Protein AF-A0A1J3FXW3-F1 (afdb_monomer_lite)

Secondary structure (DSSP, 8-state):
---S---HHHHH--HHHHHHHHHHHHHHHHHHHTS---------S-SB----GGGTTSS---SEEEETTTTTEEEE-HHHHHHHHHHTS----HHHHHHHHTS-S-HHHHHHHHHHHHHHHHHGGG---S--SS--------TTGGGGGG---------

pLDDT: mean 74.75, std 23.38, range [31.41, 98.19]

Radius of gyration: 23.12 Å; chains: 1; bounding box: 82×32×46 Å

Structure (mmCIF, N/CA/C/O backbone):
data_AF-A0A1J3FXW3-F1
#
_entry.id   AF-A0A1J3FXW3-F1
#
loop_
_atom_site.group_PDB
_atom_site.i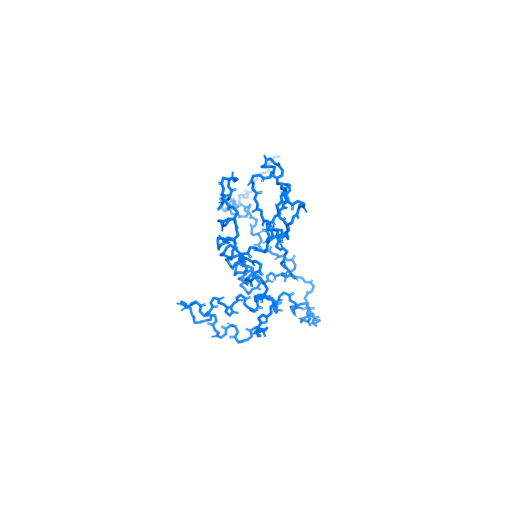d
_atom_site.type_symbol
_atom_site.label_atom_id
_atom_site.label_alt_id
_atom_site.label_comp_id
_atom_site.label_asym_id
_atom_site.label_entity_id
_atom_site.label_seq_id
_atom_site.pdbx_PDB_ins_code
_atom_site.Cartn_x
_atom_site.Cartn_y
_atom_site.Cartn_z
_atom_site.occupancy
_atom_site.B_iso_or_equiv
_atom_site.auth_seq_id
_atom_site.auth_comp_id
_atom_site.auth_asym_id
_atom_site.auth_atom_id
_atom_site.pdbx_PDB_model_num
ATOM 1 N N . TYR A 1 1 ? 0.120 8.790 -7.862 1.00 67.50 1 TYR A N 1
ATOM 2 C CA . TYR A 1 1 ? -0.279 8.075 -9.091 1.00 67.50 1 TYR A CA 1
ATOM 3 C C . TYR A 1 1 ? 0.954 7.724 -9.931 1.00 67.50 1 TYR A C 1
ATOM 5 O O . TYR A 1 1 ? 1.924 8.482 -9.878 1.00 67.50 1 TYR A O 1
ATOM 13 N N . ASP A 1 2 ? 0.969 6.569 -10.607 1.00 79.50 2 ASP A N 1
ATOM 14 C CA . ASP A 1 2 ? 2.043 6.099 -11.508 1.00 79.50 2 ASP A CA 1
ATOM 15 C C . ASP A 1 2 ? 1.453 5.846 -12.902 1.00 79.50 2 ASP A C 1
ATOM 17 O O . ASP A 1 2 ? 0.549 5.027 -13.051 1.00 79.50 2 ASP A O 1
ATOM 21 N N . ASP A 1 3 ? 1.949 6.585 -13.889 1.00 81.25 3 ASP A N 1
ATOM 22 C CA . ASP A 1 3 ? 1.502 6.580 -15.285 1.00 81.25 3 ASP A CA 1
ATOM 23 C C . ASP A 1 3 ? 2.437 5.774 -16.205 1.00 81.25 3 ASP A C 1
ATOM 25 O O . ASP A 1 3 ? 2.285 5.788 -17.425 1.00 81.25 3 ASP A O 1
ATOM 29 N N . GLY A 1 4 ? 3.421 5.073 -15.633 1.00 82.94 4 GLY A N 1
ATOM 30 C CA . GLY A 1 4 ? 4.380 4.267 -16.381 1.00 82.94 4 GLY A CA 1
ATOM 31 C C . GLY A 1 4 ? 5.659 4.998 -16.780 1.00 82.94 4 GLY A C 1
ATOM 32 O O . GLY A 1 4 ? 6.574 4.341 -17.270 1.00 82.94 4 GLY A O 1
ATOM 33 N N . THR A 1 5 ? 5.775 6.305 -16.529 1.00 88.38 5 THR A N 1
ATOM 34 C CA . THR A 1 5 ? 6.941 7.111 -16.947 1.00 88.38 5 THR A CA 1
ATOM 35 C C . THR A 1 5 ? 8.071 7.166 -15.913 1.00 88.38 5 THR A C 1
ATOM 37 O O . THR A 1 5 ? 9.172 7.640 -16.199 1.00 88.38 5 THR A O 1
ATOM 40 N N . LYS A 1 6 ? 7.821 6.683 -14.692 1.00 91.12 6 LYS A N 1
ATOM 41 C CA . LYS A 1 6 ? 8.761 6.796 -13.571 1.00 91.12 6 LYS A CA 1
ATOM 42 C C . LYS A 1 6 ? 9.955 5.856 -13.708 1.00 91.12 6 LYS A C 1
ATOM 44 O O . LYS A 1 6 ? 9.821 4.689 -14.067 1.00 91.12 6 LYS A O 1
ATOM 49 N N . SER A 1 7 ? 11.129 6.340 -13.304 1.00 94.00 7 SER A N 1
ATOM 50 C CA . SER A 1 7 ? 12.311 5.485 -13.144 1.00 94.00 7 SER A CA 1
ATOM 51 C C . SER A 1 7 ? 12.134 4.496 -11.985 1.00 94.00 7 SER A C 1
ATOM 53 O O . SER A 1 7 ? 11.422 4.776 -11.018 1.00 94.00 7 SER A O 1
ATOM 55 N N . ARG A 1 8 ? 12.860 3.367 -12.009 1.00 92.56 8 ARG A N 1
ATOM 56 C CA . ARG A 1 8 ? 12.847 2.375 -10.913 1.00 92.56 8 ARG A CA 1
ATOM 57 C C . ARG A 1 8 ? 13.108 3.015 -9.547 1.00 92.56 8 ARG A C 1
ATOM 59 O O . ARG A 1 8 ? 12.394 2.727 -8.598 1.00 92.56 8 ARG A O 1
ATOM 66 N N . GLY A 1 9 ? 14.081 3.924 -9.448 1.00 95.31 9 GLY A N 1
ATOM 67 C CA . GLY A 1 9 ? 14.391 4.614 -8.190 1.00 95.31 9 GLY A CA 1
ATOM 68 C C . GLY A 1 9 ? 13.229 5.451 -7.643 1.00 95.31 9 GLY A C 1
ATOM 69 O O . GLY A 1 9 ? 13.058 5.530 -6.432 1.00 95.31 9 GLY A O 1
ATOM 70 N N . GLN A 1 10 ? 12.408 6.037 -8.519 1.00 95.12 10 GLN A N 1
ATOM 71 C CA . GLN A 1 10 ? 11.195 6.761 -8.125 1.00 95.12 10 GLN A CA 1
ATOM 72 C C . GLN A 1 10 ? 10.036 5.812 -7.802 1.00 95.12 10 GLN A C 1
ATOM 74 O O . GLN A 1 10 ? 9.264 6.097 -6.896 1.00 95.12 10 GLN A O 1
ATOM 79 N N . ILE A 1 11 ? 9.916 4.688 -8.516 1.00 95.12 11 ILE A N 1
ATOM 80 C CA . ILE A 1 11 ? 8.882 3.671 -8.263 1.00 95.12 11 ILE A CA 1
ATOM 81 C C . ILE A 1 11 ? 9.056 3.038 -6.879 1.00 95.12 11 ILE A C 1
ATOM 83 O O . ILE A 1 11 ? 8.065 2.788 -6.198 1.00 95.12 11 ILE A O 1
ATOM 87 N N . LEU A 1 12 ? 10.303 2.789 -6.462 1.00 96.81 12 LEU A N 1
ATOM 88 C CA . LEU A 1 12 ? 10.601 2.227 -5.142 1.00 96.81 12 LEU A CA 1
ATOM 89 C C . LEU A 1 12 ? 10.255 3.188 -3.994 1.00 96.81 12 LEU A C 1
ATOM 91 O O . LEU A 1 12 ? 9.961 2.721 -2.901 1.00 96.81 12 LEU A O 1
ATOM 95 N N . LYS A 1 13 ? 10.241 4.502 -4.253 1.00 96.69 13 LYS A N 1
ATOM 96 C CA . LYS A 1 13 ? 9.897 5.546 -3.279 1.00 96.69 13 LYS A CA 1
ATOM 97 C C . LYS A 1 13 ? 8.419 5.911 -3.352 1.00 96.69 13 LYS A C 1
ATOM 99 O O . LYS A 1 13 ? 8.034 6.966 -3.860 1.00 96.69 13 LYS A O 1
ATOM 104 N N . ASP A 1 14 ? 7.570 5.017 -2.870 1.00 95.75 14 ASP A N 1
ATOM 105 C CA . ASP A 1 14 ? 6.118 5.085 -3.003 1.00 95.75 14 ASP A CA 1
ATOM 106 C C . ASP A 1 14 ? 5.403 5.602 -1.746 1.00 95.75 14 ASP A C 1
ATOM 108 O O . ASP A 1 14 ? 4.377 5.066 -1.334 1.00 95.75 14 ASP A O 1
ATOM 112 N N . THR A 1 15 ? 5.888 6.697 -1.162 1.00 95.25 15 THR A N 1
ATOM 113 C CA . THR A 1 15 ? 5.307 7.300 0.056 1.00 95.25 15 THR A CA 1
ATOM 114 C C . THR A 1 15 ? 3.813 7.614 -0.058 1.00 95.25 15 THR A C 1
ATOM 116 O O . THR A 1 15 ? 3.078 7.498 0.918 1.00 95.25 15 THR A O 1
ATOM 119 N N . PHE A 1 16 ? 3.325 7.927 -1.261 1.00 94.44 16 PHE A N 1
ATOM 120 C CA . PHE A 1 16 ? 1.893 8.121 -1.508 1.00 94.44 16 PHE A CA 1
ATOM 121 C C . PHE A 1 16 ? 1.054 6.874 -1.174 1.00 94.44 16 PHE A C 1
ATOM 123 O O . PHE A 1 16 ? -0.088 7.006 -0.746 1.00 94.44 16 PHE A O 1
ATOM 130 N N . ARG A 1 17 ? 1.607 5.669 -1.368 1.00 95.62 17 ARG A N 1
ATOM 131 C CA . ARG A 1 17 ? 0.943 4.400 -1.051 1.00 95.62 17 ARG A CA 1
ATOM 132 C C . ARG A 1 17 ? 0.876 4.191 0.457 1.00 95.62 17 ARG A C 1
ATOM 134 O O . ARG A 1 17 ? -0.159 3.772 0.955 1.00 95.62 17 ARG A O 1
ATOM 141 N N . ILE A 1 18 ? 1.946 4.536 1.176 1.00 95.56 18 ILE A N 1
ATOM 142 C CA . ILE A 1 18 ? 1.960 4.521 2.647 1.00 95.56 18 ILE A CA 1
ATOM 143 C C . ILE A 1 18 ? 0.837 5.411 3.183 1.00 95.56 18 ILE A C 1
ATOM 145 O O . ILE A 1 18 ? 0.019 4.945 3.969 1.00 95.56 18 ILE A O 1
ATOM 149 N N . ASN A 1 19 ? 0.754 6.654 2.701 1.00 94.50 19 ASN A N 1
ATOM 150 C CA . ASN A 1 19 ? -0.279 7.595 3.134 1.00 94.50 19 ASN A CA 1
ATOM 151 C C . ASN A 1 19 ? -1.687 7.079 2.817 1.00 94.50 19 ASN A C 1
ATOM 153 O O . ASN A 1 19 ? -2.544 7.090 3.687 1.00 94.50 19 ASN A O 1
ATOM 157 N N . TYR A 1 20 ? -1.903 6.523 1.621 1.00 94.88 20 TYR A N 1
ATOM 158 C CA . TYR A 1 20 ? -3.188 5.919 1.266 1.00 94.88 20 TYR A CA 1
ATOM 159 C C . TYR A 1 20 ? -3.618 4.814 2.244 1.00 94.88 20 TYR A C 1
ATOM 161 O O . TYR A 1 20 ? -4.767 4.788 2.677 1.00 94.88 20 TYR A O 1
ATOM 169 N N . HIS A 1 21 ? -2.715 3.896 2.605 1.00 94.81 21 HIS A N 1
ATOM 170 C CA . HIS A 1 21 ? -3.051 2.816 3.537 1.00 94.81 21 HIS A CA 1
ATOM 171 C C . HIS A 1 21 ? -3.277 3.320 4.954 1.00 94.81 21 HIS A C 1
ATOM 173 O O . HIS A 1 21 ? -4.200 2.851 5.612 1.00 94.81 21 HIS A O 1
ATOM 179 N N . LYS A 1 22 ? -2.475 4.287 5.396 1.00 92.88 22 LYS A N 1
ATOM 180 C CA . LYS A 1 22 ? -2.673 4.981 6.664 1.00 92.88 22 LYS A CA 1
ATOM 181 C C . LYS A 1 22 ? -4.073 5.598 6.735 1.00 92.88 22 LYS A C 1
ATOM 183 O O . LYS A 1 22 ? -4.848 5.216 7.606 1.00 92.88 22 LYS A O 1
ATOM 188 N N . ASP A 1 23 ? -4.431 6.438 5.767 1.00 92.31 23 ASP A N 1
ATOM 189 C CA . ASP A 1 23 ? -5.741 7.095 5.707 1.00 92.31 23 ASP A CA 1
ATOM 190 C C . ASP A 1 23 ? -6.884 6.068 5.650 1.00 92.31 23 ASP A C 1
ATOM 192 O O . ASP A 1 23 ? -7.894 6.199 6.339 1.00 92.31 23 ASP A O 1
ATOM 196 N N . HIS A 1 24 ? -6.727 5.000 4.863 1.00 95.00 24 HIS A N 1
ATOM 197 C CA . HIS A 1 24 ? -7.755 3.969 4.734 1.00 95.00 24 HIS A CA 1
ATOM 198 C C . HIS A 1 24 ? -7.960 3.170 6.027 1.00 95.00 24 HIS A C 1
ATOM 200 O O . HIS A 1 24 ? -9.099 2.914 6.417 1.00 95.00 24 HIS A O 1
ATOM 206 N N . LEU A 1 25 ? -6.878 2.797 6.717 1.00 93.38 25 LEU A N 1
ATOM 207 C CA . LEU A 1 25 ? -6.959 2.114 8.009 1.00 93.38 25 LEU A CA 1
ATOM 208 C C . LEU A 1 25 ? -7.633 3.003 9.057 1.00 93.38 25 LEU A C 1
ATOM 210 O O . LEU A 1 25 ? -8.445 2.514 9.831 1.00 93.38 25 LEU A O 1
ATOM 214 N N . GLN A 1 26 ? -7.399 4.312 9.046 1.00 89.12 26 GLN A N 1
ATOM 215 C CA . GLN A 1 26 ? -8.120 5.207 9.950 1.00 89.12 26 GLN A CA 1
ATOM 216 C C . GLN A 1 26 ? -9.625 5.227 9.704 1.00 89.12 26 GLN A C 1
ATOM 218 O O . GLN A 1 26 ? -10.402 5.203 10.655 1.00 89.12 26 GLN A O 1
ATOM 223 N N . GLN A 1 27 ? -10.052 5.257 8.441 1.00 92.00 27 GLN A N 1
ATOM 224 C CA . GLN A 1 27 ? -11.480 5.210 8.132 1.00 92.00 27 GLN A CA 1
ATOM 225 C C . GLN A 1 27 ? -12.090 3.864 8.528 1.00 92.00 27 GLN A C 1
ATOM 227 O O . GLN A 1 27 ? -13.201 3.827 9.044 1.00 92.00 27 GLN A O 1
ATOM 232 N N . LEU A 1 28 ? -11.346 2.764 8.372 1.00 92.69 28 LEU A N 1
ATOM 233 C CA . LEU A 1 28 ? -11.768 1.463 8.892 1.00 92.69 28 LEU A CA 1
ATOM 234 C C . LEU A 1 28 ? -11.872 1.466 10.421 1.00 92.69 28 LEU A C 1
ATOM 236 O O . LEU A 1 28 ? -12.828 0.921 10.960 1.00 92.69 28 LEU A O 1
ATOM 240 N N . HIS A 1 29 ? -10.934 2.099 11.124 1.00 89.06 29 HIS A N 1
ATOM 241 C CA . HIS A 1 29 ? -11.001 2.247 12.575 1.00 89.06 29 HIS A CA 1
ATOM 242 C C . HIS A 1 29 ? -12.261 3.019 12.994 1.00 89.06 29 HIS A C 1
ATOM 244 O O . HIS A 1 29 ? -13.003 2.541 13.849 1.00 89.06 29 HIS A O 1
ATOM 250 N N . LYS A 1 30 ? -12.547 4.163 12.357 1.00 87.38 30 LYS A N 1
ATOM 251 C CA . LYS A 1 30 ? -13.779 4.937 12.593 1.00 87.38 30 LYS A CA 1
ATOM 252 C C . LYS A 1 30 ? -15.033 4.113 12.317 1.00 87.38 30 LYS A C 1
ATOM 254 O O . LYS A 1 30 ? -15.897 4.027 13.177 1.00 87.38 30 LYS A O 1
ATOM 259 N N . ALA A 1 31 ? -15.078 3.386 11.202 1.00 90.31 31 ALA A N 1
ATOM 260 C CA . ALA A 1 31 ? -16.200 2.500 10.897 1.00 90.31 31 ALA A CA 1
ATOM 261 C C . ALA A 1 31 ? -16.414 1.417 11.976 1.00 90.31 31 ALA A C 1
ATOM 263 O O . ALA A 1 31 ? -17.547 1.044 12.273 1.00 90.31 31 ALA A O 1
ATOM 264 N N . ILE A 1 32 ? -15.341 0.894 12.582 1.00 87.75 32 ILE A N 1
ATOM 265 C CA . ILE A 1 32 ? -15.436 -0.111 13.653 1.00 87.75 32 ILE A CA 1
ATOM 266 C C . ILE A 1 32 ? -15.927 0.497 14.974 1.00 87.75 32 ILE A C 1
ATOM 268 O O . ILE A 1 32 ? -16.710 -0.164 15.668 1.00 87.75 32 ILE A O 1
ATOM 272 N N . ILE A 1 33 ? -15.418 1.679 15.341 1.00 85.12 33 ILE A N 1
ATOM 273 C CA . ILE A 1 33 ? -15.638 2.318 16.649 1.00 85.12 33 ILE A CA 1
ATOM 274 C C . ILE A 1 33 ? -16.907 3.171 16.662 1.00 85.12 33 ILE A C 1
ATOM 276 O O . ILE A 1 33 ? -17.740 2.984 17.546 1.00 85.12 33 ILE A O 1
ATOM 280 N N . ASP A 1 34 ? -17.063 4.058 15.684 1.00 86.94 34 ASP A N 1
ATOM 281 C CA . ASP A 1 34 ? -18.140 5.050 15.636 1.00 86.94 34 ASP A CA 1
ATOM 282 C C . ASP A 1 34 ? -19.420 4.433 15.053 1.00 86.94 34 ASP A C 1
ATOM 284 O O . ASP A 1 34 ? -20.505 4.608 15.607 1.00 86.94 34 ASP A O 1
ATOM 288 N N . ASP A 1 35 ? -19.281 3.635 13.987 1.00 88.38 35 ASP A N 1
ATOM 289 C CA . ASP A 1 35 ? -20.419 3.033 13.270 1.00 88.38 35 ASP A CA 1
ATOM 290 C C . ASP A 1 35 ? -20.686 1.569 13.667 1.00 88.38 35 ASP A C 1
ATOM 292 O O . ASP A 1 35 ? -21.634 0.939 13.195 1.00 88.38 35 ASP A O 1
ATOM 296 N N . GLY A 1 36 ? -19.838 0.984 14.518 1.00 86.94 36 GLY A N 1
ATOM 297 C CA . GLY A 1 36 ? -20.020 -0.373 15.034 1.00 86.94 36 GLY A CA 1
ATOM 298 C C . GLY A 1 36 ? -19.769 -1.505 14.030 1.00 86.94 36 GLY A C 1
ATOM 299 O O . GLY A 1 36 ? -20.012 -2.663 14.378 1.00 86.94 36 GLY A O 1
ATOM 300 N N . CYS A 1 37 ? -19.222 -1.233 12.841 1.00 91.00 37 CYS A N 1
ATOM 301 C CA . CYS A 1 37 ? -19.044 -2.222 11.772 1.00 91.00 37 CYS A CA 1
ATOM 302 C C . CYS A 1 37 ? -18.217 -3.450 12.217 1.00 91.00 37 CYS A C 1
ATOM 304 O O . CYS A 1 37 ? -17.250 -3.339 12.984 1.00 91.00 37 CYS A O 1
ATOM 306 N N . ASP A 1 38 ? -18.575 -4.638 11.713 1.00 90.12 38 ASP A N 1
ATOM 307 C CA . ASP A 1 38 ? -17.822 -5.889 11.914 1.00 90.12 38 ASP A CA 1
ATOM 308 C C . ASP A 1 38 ? -16.766 -6.068 10.811 1.00 90.12 38 ASP A C 1
ATOM 310 O O . ASP A 1 38 ? -16.973 -6.753 9.807 1.00 90.12 38 ASP A O 1
ATOM 314 N N . VAL A 1 39 ? -15.620 -5.408 10.986 1.00 90.88 39 VAL A N 1
ATOM 315 C CA . VAL A 1 39 ? -14.467 -5.530 10.085 1.00 90.88 39 VAL A CA 1
ATOM 316 C C . VAL A 1 39 ? -13.501 -6.564 10.650 1.00 90.88 39 VAL A C 1
ATOM 318 O O . VAL A 1 39 ? -12.938 -6.374 11.724 1.00 90.88 39 VAL A O 1
ATOM 321 N N . ARG A 1 40 ? -13.269 -7.649 9.906 1.00 90.44 40 ARG A N 1
ATOM 322 C CA . ARG A 1 40 ? -12.459 -8.795 10.367 1.00 90.44 40 ARG A CA 1
ATOM 323 C C . ARG A 1 40 ? -11.063 -8.875 9.759 1.00 90.44 40 ARG A C 1
ATOM 325 O O . ARG A 1 40 ? -10.292 -9.775 10.080 1.00 90.44 40 ARG A O 1
ATOM 332 N N . GLY A 1 41 ? -10.735 -7.974 8.841 1.00 90.75 41 GLY A N 1
ATOM 333 C CA . GLY A 1 41 ? -9.436 -7.981 8.190 1.00 90.75 41 GLY A CA 1
ATOM 334 C C . GLY A 1 41 ? -9.305 -6.934 7.100 1.00 90.75 41 GLY A C 1
ATOM 335 O O . GLY A 1 41 ? -10.289 -6.385 6.608 1.00 90.75 41 GLY A O 1
ATOM 336 N N . TYR A 1 42 ? -8.056 -6.704 6.709 1.00 93.56 42 TYR A N 1
ATOM 337 C CA . TYR A 1 42 ? -7.682 -5.770 5.664 1.00 93.56 42 TYR A CA 1
ATOM 338 C C . TYR A 1 42 ? -6.784 -6.462 4.638 1.00 93.56 42 TYR A C 1
ATOM 340 O O . TYR A 1 42 ? -5.688 -6.921 4.964 1.00 93.56 42 TYR A O 1
ATOM 348 N N . TYR A 1 43 ? -7.249 -6.533 3.389 1.00 93.88 43 TYR A N 1
ATOM 349 C CA . TYR A 1 43 ? -6.493 -7.104 2.278 1.00 93.88 43 TYR A CA 1
ATOM 350 C C . TYR A 1 43 ? -5.995 -5.989 1.375 1.00 93.88 43 TYR A C 1
ATOM 352 O O . TYR A 1 43 ? -6.741 -5.391 0.603 1.00 93.88 43 TYR A O 1
ATOM 360 N N . MET A 1 44 ? -4.703 -5.722 1.470 1.00 94.56 44 MET A N 1
ATOM 361 C CA . MET A 1 44 ? -4.063 -4.727 0.638 1.00 94.56 44 MET A CA 1
ATOM 362 C C . MET A 1 44 ? -3.841 -5.273 -0.781 1.00 94.56 44 MET A C 1
ATOM 364 O O . MET A 1 44 ? -3.172 -6.290 -0.981 1.00 94.56 44 MET A O 1
ATOM 368 N N . TRP A 1 45 ? -4.385 -4.565 -1.772 1.00 95.44 45 TRP A N 1
ATOM 369 C CA . TRP A 1 45 ? -4.101 -4.808 -3.182 1.00 95.44 45 TRP A CA 1
ATOM 370 C C . TRP A 1 45 ? -2.886 -3.975 -3.622 1.00 95.44 45 TRP A C 1
ATOM 372 O O . TRP A 1 45 ? -2.926 -2.750 -3.572 1.00 95.44 45 TRP A O 1
ATOM 382 N N . SER A 1 46 ? -1.781 -4.573 -4.053 1.00 96.25 46 SER A N 1
ATOM 383 C CA . SER A 1 46 ? -1.500 -6.011 -4.157 1.00 96.25 46 SER A CA 1
ATOM 384 C C . SER A 1 46 ? -0.083 -6.319 -3.686 1.00 96.25 46 SER A C 1
ATOM 386 O O . SER A 1 46 ? 0.706 -5.426 -3.377 1.00 96.25 46 SER A O 1
ATOM 388 N N . LEU A 1 47 ? 0.269 -7.601 -3.581 1.00 97.00 47 LEU A N 1
ATOM 389 C CA . LEU A 1 47 ? 1.619 -7.965 -3.153 1.00 97.00 47 LEU A CA 1
ATOM 390 C C . LEU A 1 47 ? 2.665 -7.572 -4.208 1.00 97.00 47 LEU A C 1
ATOM 392 O O . LEU A 1 47 ? 3.701 -7.004 -3.874 1.00 97.00 47 LEU A O 1
ATOM 396 N N . LEU A 1 48 ? 2.396 -7.858 -5.482 1.00 97.94 48 LEU A N 1
ATOM 397 C CA . LEU A 1 48 ? 3.333 -7.673 -6.589 1.00 97.94 48 LEU A CA 1
ATOM 398 C C . LEU A 1 48 ? 2.723 -6.777 -7.664 1.00 97.94 48 LEU A C 1
ATOM 400 O O . LEU A 1 48 ? 1.529 -6.877 -7.954 1.00 97.94 48 LEU A O 1
ATOM 404 N N . ASP A 1 49 ? 3.560 -5.969 -8.313 1.00 96.56 49 ASP A N 1
ATOM 405 C CA . ASP A 1 49 ? 3.167 -5.327 -9.564 1.00 96.56 49 ASP A CA 1
ATOM 406 C C . ASP A 1 49 ? 2.758 -6.401 -10.581 1.00 96.56 49 ASP A C 1
ATOM 408 O O . ASP A 1 49 ? 3.497 -7.357 -10.836 1.00 96.56 49 ASP A O 1
ATOM 412 N N . ASN A 1 50 ? 1.551 -6.262 -11.122 1.00 95.88 50 ASN A N 1
ATOM 413 C CA . ASN A 1 50 ? 0.914 -7.244 -11.991 1.00 95.88 50 ASN A CA 1
ATOM 414 C C . ASN A 1 50 ? 0.281 -6.542 -13.211 1.00 95.88 50 ASN A C 1
ATOM 416 O O . ASN A 1 50 ? 0.636 -5.406 -13.520 1.00 95.88 50 ASN A O 1
ATOM 420 N N . PHE A 1 51 ? -0.556 -7.254 -13.966 1.00 95.56 51 PHE A N 1
ATOM 421 C CA . PHE A 1 51 ? -1.250 -6.710 -15.131 1.00 95.56 51 PHE A CA 1
ATOM 422 C C . PHE A 1 51 ? -2.559 -6.034 -14.698 1.00 95.56 51 PHE A C 1
ATOM 424 O O . PHE A 1 51 ? -3.508 -6.708 -14.310 1.00 95.56 51 PHE A O 1
ATOM 431 N N . GLU A 1 52 ? -2.617 -4.714 -14.821 1.00 94.44 52 GLU A N 1
ATOM 432 C CA . GLU A 1 52 ? -3.714 -3.857 -14.368 1.00 94.44 52 GLU A CA 1
ATOM 433 C C . GLU A 1 52 ? -4.679 -3.527 -15.520 1.00 94.44 52 GLU A C 1
ATOM 435 O O . GLU A 1 52 ? -4.863 -2.371 -15.901 1.00 94.44 52 GLU A O 1
ATOM 440 N N . TRP A 1 53 ? -5.292 -4.566 -16.094 1.00 93.69 53 TRP A N 1
ATOM 441 C CA . TRP A 1 53 ? -6.410 -4.467 -17.047 1.00 93.69 53 TRP A CA 1
ATOM 442 C C . TRP A 1 53 ? -6.163 -3.478 -18.205 1.00 93.69 53 TRP A C 1
ATOM 444 O O . TRP A 1 53 ? -5.224 -3.658 -18.980 1.00 93.69 53 TRP A O 1
ATOM 454 N N . GLU A 1 54 ? -6.992 -2.441 -18.344 1.00 93.38 54 GLU A N 1
ATOM 455 C CA . GLU A 1 54 ? -6.881 -1.400 -19.378 1.00 93.38 54 GLU A CA 1
ATOM 456 C C . GLU A 1 54 ? -5.560 -0.618 -19.345 1.00 93.38 54 GLU A C 1
ATOM 458 O O . GLU A 1 54 ? -5.127 -0.089 -20.369 1.00 93.38 54 GLU A O 1
ATOM 463 N N . HIS A 1 55 ? -4.892 -0.576 -18.191 1.00 89.44 55 HIS A N 1
ATOM 464 C CA . HIS A 1 55 ? -3.597 0.076 -18.020 1.00 89.44 55 HIS A CA 1
ATOM 465 C C . HIS A 1 55 ? -2.425 -0.870 -18.303 1.00 89.44 55 HIS A C 1
ATOM 467 O O . HIS A 1 55 ? -1.269 -0.443 -18.372 1.00 89.44 55 HIS A O 1
ATOM 473 N N . GLY A 1 56 ? -2.691 -2.163 -18.499 1.00 92.62 56 GLY A N 1
ATOM 474 C CA . GLY A 1 56 ? -1.663 -3.167 -18.719 1.00 92.62 56 GLY A CA 1
ATOM 475 C C . GLY A 1 56 ? -0.604 -3.120 -17.622 1.00 92.62 56 GLY A C 1
ATOM 476 O O . GLY A 1 56 ? -0.898 -3.339 -16.457 1.00 92.62 56 GLY A O 1
ATOM 477 N N . TYR A 1 57 ? 0.644 -2.821 -17.973 1.00 91.75 57 TYR A N 1
ATOM 478 C CA . TYR A 1 57 ? 1.741 -2.770 -17.000 1.00 91.75 57 TYR A CA 1
ATOM 479 C C . TYR A 1 57 ? 2.350 -1.373 -16.800 1.00 91.75 57 TYR A C 1
ATOM 481 O O . TYR A 1 57 ? 3.473 -1.258 -16.295 1.00 91.75 57 TYR A O 1
ATOM 489 N N . SER A 1 58 ? 1.683 -0.314 -17.268 1.00 89.69 58 SER A N 1
ATOM 490 C CA . SER A 1 58 ? 2.139 1.057 -17.011 1.00 89.69 58 SER A CA 1
ATOM 491 C C . SER A 1 58 ? 1.868 1.449 -15.557 1.00 89.69 58 SER A C 1
ATOM 493 O O . SER A 1 58 ? 2.740 2.017 -14.899 1.00 89.69 58 SER A O 1
ATOM 495 N N . THR A 1 59 ? 0.701 1.070 -15.033 1.00 91.88 59 THR A N 1
ATOM 496 C CA . THR A 1 59 ? 0.308 1.284 -13.640 1.00 91.88 59 THR A CA 1
ATOM 497 C C . THR A 1 59 ? 0.780 0.142 -12.743 1.00 91.88 59 THR A C 1
ATOM 499 O O . THR A 1 59 ? 0.865 -1.015 -13.148 1.00 91.88 59 THR A O 1
ATOM 502 N N . ARG A 1 60 ? 1.135 0.488 -11.503 1.00 94.12 60 ARG A N 1
ATOM 503 C CA . ARG A 1 60 ? 1.794 -0.401 -10.543 1.00 94.12 60 ARG A CA 1
ATOM 504 C C . ARG A 1 60 ? 1.171 -0.253 -9.163 1.00 94.12 60 ARG A C 1
ATOM 506 O O . ARG A 1 60 ? 1.451 0.735 -8.477 1.00 94.12 60 ARG A O 1
ATOM 513 N N . PHE A 1 61 ? 0.353 -1.216 -8.745 1.00 94.69 61 PHE A N 1
ATOM 514 C CA . PHE A 1 61 ? -0.289 -1.211 -7.423 1.00 94.69 61 PHE A CA 1
ATOM 515 C C . PHE A 1 61 ? 0.485 -1.970 -6.348 1.00 94.69 61 PHE A C 1
ATOM 517 O O . PHE A 1 61 ? 0.296 -1.688 -5.166 1.00 94.69 61 PHE A O 1
ATOM 524 N N . GLY A 1 62 ? 1.372 -2.879 -6.742 1.00 96.38 62 GLY A N 1
ATOM 525 C CA . GLY A 1 62 ? 1.994 -3.821 -5.832 1.00 96.38 62 GLY A CA 1
ATOM 526 C C . GLY A 1 62 ? 2.927 -3.175 -4.815 1.00 96.38 62 GLY A C 1
ATOM 527 O O . GLY A 1 62 ? 3.527 -2.132 -5.082 1.00 96.38 62 GLY A O 1
ATOM 528 N N . LEU A 1 63 ? 3.124 -3.833 -3.676 1.00 97.50 63 LEU A N 1
ATOM 529 C CA . LEU A 1 63 ? 4.181 -3.474 -2.726 1.00 97.50 63 LEU A CA 1
ATOM 530 C C . LEU A 1 63 ? 5.582 -3.765 -3.265 1.00 97.50 63 LEU A C 1
ATOM 532 O O . LEU A 1 63 ? 6.538 -3.063 -2.948 1.00 97.50 63 LEU A O 1
ATOM 536 N N . TYR A 1 64 ? 5.724 -4.801 -4.086 1.00 98.12 64 TYR A N 1
ATOM 537 C CA . TYR A 1 64 ? 6.986 -5.125 -4.738 1.00 98.12 64 TYR A CA 1
ATOM 538 C C . TYR A 1 64 ? 6.964 -4.684 -6.194 1.00 98.12 64 TYR A C 1
ATOM 540 O O . TYR A 1 64 ? 6.069 -5.044 -6.961 1.00 98.12 64 TYR A O 1
ATOM 548 N N . TYR A 1 65 ? 8.011 -3.963 -6.585 1.00 97.44 65 TYR A N 1
ATOM 549 C CA . TYR A 1 65 ? 8.307 -3.717 -7.985 1.00 97.44 65 TYR A CA 1
ATOM 550 C C . TYR A 1 65 ? 8.786 -5.004 -8.652 1.00 97.44 65 TYR A C 1
ATOM 552 O O . TYR A 1 65 ? 9.705 -5.650 -8.144 1.00 97.44 65 TYR A O 1
ATOM 560 N N . VAL A 1 66 ? 8.183 -5.359 -9.787 1.00 97.50 66 VAL A N 1
ATOM 561 C CA . VAL A 1 66 ? 8.584 -6.510 -10.605 1.00 97.50 66 VAL A CA 1
ATOM 562 C C . VAL A 1 66 ? 9.342 -6.012 -11.830 1.00 97.50 66 VAL A C 1
ATOM 564 O O . VAL A 1 66 ? 8.782 -5.348 -12.703 1.00 97.50 66 VAL A O 1
ATOM 567 N N . ASP A 1 67 ? 10.623 -6.357 -11.902 1.00 95.94 67 ASP A N 1
ATOM 568 C CA . ASP A 1 67 ? 11.490 -6.021 -13.022 1.00 95.94 67 ASP A CA 1
ATOM 569 C C . ASP A 1 67 ? 11.314 -7.026 -14.163 1.00 95.94 67 ASP A C 1
ATOM 571 O O . ASP A 1 67 ? 11.878 -8.120 -14.157 1.00 95.94 67 ASP A O 1
ATOM 575 N N . ARG A 1 68 ? 10.490 -6.654 -15.142 1.00 92.81 68 ARG A N 1
ATOM 576 C CA . ARG A 1 68 ? 10.138 -7.521 -16.274 1.00 92.81 68 ARG A CA 1
ATOM 577 C C . ARG A 1 68 ? 11.258 -7.688 -17.297 1.00 92.81 68 ARG A C 1
ATOM 579 O O . ARG A 1 68 ? 11.198 -8.622 -18.086 1.00 92.81 68 ARG A O 1
ATOM 586 N N . GLU A 1 69 ? 12.272 -6.830 -17.259 1.00 93.81 69 GLU A N 1
ATOM 587 C CA . GLU A 1 69 ? 13.439 -6.910 -18.144 1.00 93.81 69 GLU A CA 1
ATOM 588 C C . GLU A 1 69 ? 14.581 -7.720 -17.511 1.00 93.81 69 GLU A C 1
ATOM 590 O O . GLU A 1 69 ? 15.495 -8.157 -18.204 1.00 93.81 69 GLU A O 1
ATOM 595 N N . ASN A 1 70 ? 14.509 -7.967 -16.200 1.00 94.88 70 ASN A N 1
ATOM 596 C CA . ASN A 1 70 ? 15.537 -8.652 -15.424 1.00 94.88 70 ASN A CA 1
ATOM 597 C C . ASN A 1 70 ? 14.960 -9.868 -14.683 1.00 94.88 70 ASN A C 1
ATOM 599 O O . ASN A 1 70 ? 14.866 -9.875 -13.453 1.00 94.88 70 ASN A O 1
ATOM 603 N N . ASP A 1 71 ? 14.535 -10.876 -15.449 1.00 96.19 71 ASP A N 1
ATOM 604 C CA . ASP A 1 71 ? 14.078 -12.183 -14.942 1.00 96.19 71 ASP A CA 1
ATOM 605 C C . ASP A 1 71 ? 12.982 -12.093 -13.857 1.00 96.19 71 ASP A C 1
ATOM 607 O O . ASP A 1 71 ? 12.962 -12.820 -12.862 1.00 96.19 71 ASP A O 1
ATOM 611 N N . LEU A 1 72 ? 12.064 -11.131 -14.009 1.00 96.44 72 LEU A N 1
ATOM 612 C CA . LEU A 1 72 ? 10.980 -10.870 -13.056 1.00 96.44 72 LEU A CA 1
ATOM 613 C C . LEU A 1 72 ? 11.484 -10.614 -11.628 1.00 96.44 72 LEU A C 1
ATOM 615 O O . LEU A 1 72 ? 10.793 -10.931 -10.656 1.00 96.44 72 LEU A O 1
ATOM 619 N N . LYS A 1 73 ? 12.687 -10.061 -11.451 1.00 97.88 73 LYS A N 1
ATOM 620 C CA . LYS A 1 73 ? 13.245 -9.817 -10.119 1.00 97.88 73 LYS A CA 1
ATOM 621 C C . LYS A 1 73 ? 12.369 -8.847 -9.323 1.00 97.88 73 LYS A C 1
ATOM 623 O O . LYS A 1 73 ? 11.908 -7.832 -9.839 1.00 97.88 73 LYS A O 1
ATOM 628 N N . ARG A 1 74 ? 12.137 -9.163 -8.044 1.00 97.94 74 ARG A N 1
ATOM 629 C CA . ARG A 1 74 ? 11.272 -8.379 -7.153 1.00 97.94 74 ARG A CA 1
ATOM 630 C C . ARG A 1 74 ? 12.096 -7.462 -6.263 1.00 97.94 74 ARG A C 1
ATOM 632 O O . ARG A 1 74 ? 13.084 -7.895 -5.671 1.00 97.94 74 ARG A O 1
ATOM 639 N N . TYR A 1 75 ? 11.662 -6.215 -6.146 1.00 97.94 75 TYR A N 1
ATOM 640 C CA . TYR A 1 75 ? 12.301 -5.196 -5.323 1.00 97.94 75 TYR A CA 1
ATOM 641 C C . TYR A 1 75 ? 11.270 -4.598 -4.362 1.00 97.94 75 TYR A C 1
ATOM 643 O O . TYR A 1 75 ? 10.220 -4.149 -4.825 1.00 97.94 75 TYR A O 1
ATOM 651 N N . PRO A 1 76 ? 11.528 -4.599 -3.044 1.00 98.19 76 PRO A N 1
ATOM 652 C CA . PRO A 1 76 ? 10.605 -4.005 -2.086 1.00 98.19 76 PRO A CA 1
ATOM 653 C C . PRO A 1 76 ? 10.550 -2.487 -2.278 1.00 98.19 76 PRO A C 1
ATOM 655 O O . PRO A 1 76 ? 11.596 -1.842 -2.388 1.00 98.19 76 PRO A O 1
ATOM 658 N N . LYS A 1 77 ? 9.340 -1.929 -2.328 1.00 98.12 77 LYS A N 1
ATOM 659 C CA . LYS A 1 77 ? 9.121 -0.479 -2.257 1.00 98.12 77 LYS A CA 1
ATOM 660 C C . LYS A 1 77 ? 9.106 -0.026 -0.788 1.00 98.12 77 LYS A C 1
ATOM 662 O O . LYS A 1 77 ? 9.029 -0.866 0.112 1.00 98.12 77 LYS A O 1
ATOM 667 N N . ASP A 1 78 ? 9.156 1.278 -0.533 1.00 98.12 78 ASP A N 1
ATOM 668 C CA . ASP A 1 78 ? 9.111 1.853 0.822 1.00 98.12 78 ASP A CA 1
ATOM 669 C C . ASP A 1 78 ? 7.882 1.366 1.613 1.00 98.12 78 ASP A C 1
ATOM 671 O O . ASP A 1 78 ? 7.978 1.037 2.799 1.00 98.12 78 ASP A O 1
ATOM 675 N N . SER A 1 79 ? 6.744 1.210 0.934 1.00 97.38 79 SER A N 1
ATOM 676 C CA . SER A 1 79 ? 5.513 0.660 1.506 1.00 97.38 79 SER A CA 1
ATOM 677 C C . SER A 1 79 ? 5.647 -0.754 2.086 1.00 97.38 79 SER A C 1
ATOM 679 O O . SER A 1 79 ? 4.971 -1.054 3.067 1.00 97.38 79 SER A O 1
ATOM 681 N N . VAL A 1 80 ? 6.545 -1.609 1.571 1.00 97.81 80 VAL A N 1
ATOM 682 C CA . VAL A 1 80 ? 6.833 -2.933 2.166 1.00 97.81 80 VAL A CA 1
ATOM 683 C C . VAL A 1 80 ? 7.396 -2.771 3.569 1.00 97.81 80 VAL A C 1
ATOM 685 O O . VAL A 1 80 ? 6.998 -3.481 4.492 1.00 97.81 80 VAL A O 1
ATOM 688 N N . TYR A 1 81 ? 8.355 -1.859 3.724 1.00 96.81 81 TYR A N 1
ATOM 689 C CA . TYR A 1 81 ? 9.020 -1.639 5.001 1.00 96.81 81 TYR A CA 1
ATOM 690 C C . TYR A 1 81 ? 8.052 -1.049 6.017 1.00 96.81 81 TYR A C 1
ATOM 692 O O . TYR A 1 81 ? 8.038 -1.500 7.161 1.00 96.81 81 TYR A O 1
ATOM 700 N N . TRP A 1 82 ? 7.201 -0.121 5.579 1.00 95.25 82 TRP A N 1
ATOM 701 C CA . TRP A 1 82 ? 6.135 0.416 6.415 1.00 95.25 82 TRP A CA 1
ATOM 702 C C . TRP A 1 82 ? 5.131 -0.666 6.838 1.00 95.25 82 TRP A C 1
ATOM 704 O O . TRP A 1 82 ? 4.927 -0.846 8.033 1.00 95.25 82 TRP A O 1
ATOM 714 N N . PHE A 1 83 ? 4.582 -1.461 5.907 1.00 94.56 83 PHE A N 1
ATOM 715 C CA . PHE A 1 83 ? 3.656 -2.553 6.254 1.00 94.56 83 PHE A CA 1
ATOM 716 C C . PHE A 1 83 ? 4.287 -3.562 7.209 1.00 94.56 83 PHE A C 1
ATOM 718 O O . PHE A 1 83 ? 3.637 -4.037 8.135 1.00 94.56 83 PHE A O 1
ATOM 725 N N . LYS A 1 84 ? 5.568 -3.889 7.004 1.00 93.94 84 LYS A N 1
ATOM 726 C CA . LYS A 1 84 ? 6.303 -4.771 7.908 1.00 93.94 84 LYS A CA 1
ATOM 727 C C . LYS A 1 84 ? 6.398 -4.173 9.310 1.00 93.94 84 LYS A C 1
ATOM 729 O O . LYS A 1 84 ? 6.278 -4.922 10.270 1.00 93.94 84 LYS A O 1
ATOM 734 N N . GLN A 1 85 ? 6.656 -2.876 9.443 1.00 91.44 85 GLN A N 1
ATOM 735 C CA . GLN A 1 85 ? 6.703 -2.221 10.752 1.00 91.44 85 GLN A CA 1
ATOM 736 C C . GLN A 1 85 ? 5.321 -2.198 11.399 1.00 91.44 85 GLN A C 1
ATOM 738 O O . GLN A 1 85 ? 5.193 -2.681 12.514 1.00 91.44 85 GLN A O 1
ATOM 743 N N . PHE A 1 86 ? 4.301 -1.759 10.660 1.00 89.50 86 PHE A N 1
ATOM 744 C CA . PHE A 1 86 ? 2.904 -1.736 11.090 1.00 89.50 86 PHE A CA 1
ATOM 745 C C . PHE A 1 86 ? 2.433 -3.099 11.625 1.00 89.50 86 PHE A C 1
ATOM 747 O O . PHE A 1 86 ? 1.945 -3.200 12.743 1.00 89.50 86 PHE A O 1
ATOM 754 N N . LEU A 1 87 ? 2.664 -4.185 10.880 1.00 88.56 87 LEU A N 1
ATOM 755 C CA . LEU A 1 87 ? 2.253 -5.533 11.297 1.00 88.56 87 LEU A CA 1
ATOM 756 C C . LEU A 1 87 ? 3.055 -6.097 12.482 1.00 88.56 87 LEU A C 1
ATOM 758 O O . LEU A 1 87 ? 2.599 -7.039 13.124 1.00 88.56 87 LEU A O 1
ATOM 762 N N . ASN A 1 88 ? 4.253 -5.571 12.744 1.00 86.38 88 ASN A N 1
ATOM 763 C CA . ASN A 1 88 ? 5.075 -5.955 13.897 1.00 86.38 88 ASN A CA 1
ATOM 764 C C . ASN A 1 88 ? 4.947 -4.962 15.066 1.00 86.38 88 ASN A C 1
ATOM 766 O O . ASN A 1 88 ? 5.652 -5.122 16.065 1.00 86.38 88 ASN A O 1
ATOM 770 N N . GLY A 1 89 ? 4.103 -3.935 14.932 1.00 77.31 89 GLY A N 1
ATOM 771 C CA . GLY A 1 89 ? 3.859 -2.941 15.966 1.00 77.31 89 GLY A CA 1
ATOM 772 C C . GLY A 1 89 ? 3.243 -3.567 17.222 1.00 77.31 89 GLY A C 1
ATOM 773 O O . GLY A 1 89 ? 2.640 -4.646 17.158 1.00 77.31 89 GLY A O 1
ATOM 774 N N . PRO A 1 90 ? 3.416 -2.933 18.394 1.00 68.44 90 PRO A N 1
ATOM 775 C CA . PRO A 1 90 ? 2.763 -3.388 19.609 1.00 68.44 90 PRO A CA 1
ATOM 776 C C . PRO A 1 90 ? 1.243 -3.305 19.437 1.00 68.44 90 PRO A C 1
ATOM 778 O O . PRO A 1 90 ? 0.691 -2.270 19.087 1.00 68.44 90 PRO A O 1
ATOM 781 N N . VAL A 1 91 ? 0.561 -4.414 19.712 1.00 67.69 91 VAL A N 1
ATOM 782 C CA . VAL A 1 91 ? -0.902 -4.481 19.720 1.00 67.69 91 VAL A CA 1
ATOM 783 C C . VAL A 1 91 ? -1.412 -3.678 20.922 1.00 67.69 91 VAL A C 1
ATOM 785 O O . VAL A 1 91 ? -1.375 -4.169 22.053 1.00 67.69 91 VAL A O 1
ATOM 788 N N . VAL A 1 92 ? -1.859 -2.441 20.689 1.00 68.31 92 VAL A N 1
ATOM 789 C CA . VAL A 1 92 ? -2.439 -1.568 21.725 1.00 68.31 92 VAL A CA 1
ATOM 790 C C . VAL A 1 92 ? -3.901 -1.954 21.960 1.00 68.31 92 VAL A C 1
ATOM 792 O O . VAL A 1 92 ? -4.655 -2.187 21.013 1.00 68.31 92 VAL A O 1
ATOM 795 N N . LYS A 1 93 ? -4.316 -2.058 23.229 1.00 62.34 93 LYS A N 1
ATOM 796 C CA . LYS A 1 93 ? -5.693 -2.435 23.589 1.00 62.34 93 LYS A CA 1
ATOM 797 C C . LYS A 1 93 ? -6.662 -1.267 23.411 1.00 62.34 93 LYS A C 1
ATOM 799 O O . LYS A 1 93 ? -6.312 -0.114 23.643 1.00 62.34 93 LYS A O 1
ATOM 804 N N . SER A 1 94 ? -7.914 -1.588 23.091 1.00 60.50 94 SER A N 1
ATOM 805 C CA . SER A 1 94 ? -8.993 -0.625 22.827 1.00 60.50 94 SER A CA 1
ATOM 806 C C . SER A 1 94 ? -9.216 0.416 23.933 1.00 60.50 94 SER A C 1
ATOM 808 O O . SER A 1 94 ? -9.439 1.578 23.608 1.00 60.50 94 SER A O 1
ATOM 810 N N . GLU A 1 95 ? -9.128 0.057 25.222 1.00 61.50 95 GLU A N 1
ATOM 811 C CA . GLU A 1 95 ? -9.296 1.039 26.310 1.00 61.50 95 GLU A CA 1
ATOM 812 C C . GLU A 1 95 ? -8.193 2.108 26.339 1.00 61.50 95 GLU A C 1
ATOM 814 O O . GLU A 1 95 ? -8.463 3.269 26.648 1.00 61.50 95 GLU A O 1
ATOM 819 N N . GLU A 1 96 ? -6.948 1.746 26.025 1.00 61.91 96 GLU A N 1
ATOM 820 C CA . GLU A 1 96 ? -5.830 2.699 25.970 1.00 61.91 96 GLU A CA 1
ATOM 821 C C . GLU A 1 96 ? -5.991 3.643 24.771 1.00 61.91 96 GLU A C 1
ATOM 823 O O . GLU A 1 96 ? -5.700 4.834 24.868 1.00 61.91 96 GLU A O 1
ATOM 828 N N . VAL A 1 97 ? -6.555 3.124 23.680 1.00 60.75 97 VAL A N 1
ATOM 829 C CA . VAL A 1 97 ? -6.803 3.849 22.430 1.00 60.75 97 VAL A CA 1
ATOM 830 C C . VAL A 1 97 ? -7.946 4.836 22.581 1.00 60.75 97 VAL A C 1
ATOM 832 O O . VAL A 1 97 ? -7.778 5.979 22.185 1.00 60.75 97 VAL A O 1
ATOM 835 N N . TRP A 1 98 ? -9.071 4.463 23.201 1.00 55.94 98 TRP A N 1
ATOM 836 C CA . TRP A 1 98 ? -10.176 5.399 23.459 1.00 55.94 98 TRP A CA 1
ATOM 837 C C . TRP A 1 98 ? -9.718 6.598 24.301 1.00 55.94 98 TRP A C 1
ATOM 839 O O . TRP A 1 98 ? -10.047 7.747 24.002 1.00 55.94 98 TRP A O 1
ATOM 849 N N . ASN A 1 99 ? -8.891 6.340 25.319 1.00 57.97 99 ASN A N 1
ATOM 850 C CA . ASN A 1 99 ? -8.335 7.373 26.193 1.00 57.97 99 ASN A CA 1
ATOM 851 C C . ASN A 1 99 ? -7.294 8.271 25.495 1.00 57.97 99 ASN A C 1
ATOM 853 O O . ASN A 1 99 ? -7.101 9.414 25.915 1.00 57.97 99 ASN A O 1
ATOM 857 N N . ALA A 1 100 ? -6.616 7.766 24.459 1.00 57.06 100 ALA A N 1
ATOM 858 C CA . ALA A 1 100 ? -5.675 8.528 23.637 1.00 57.06 100 ALA A CA 1
ATOM 859 C C . ALA A 1 100 ? -6.383 9.294 22.504 1.00 57.06 100 ALA A C 1
ATOM 861 O O . ALA A 1 100 ? -6.101 10.464 22.285 1.00 57.06 100 ALA A O 1
ATOM 862 N N . SER A 1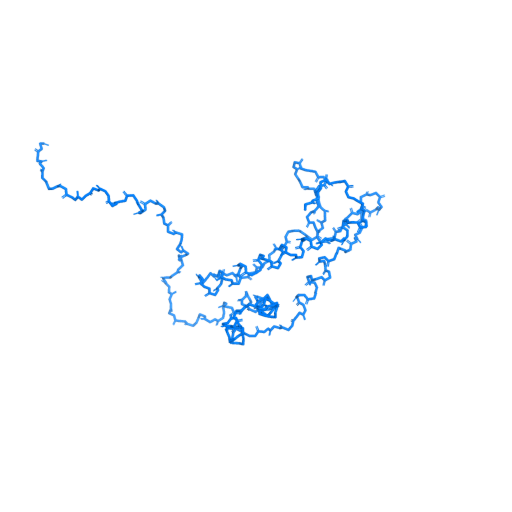 101 ? -7.357 8.664 21.845 1.00 53.34 101 SER A N 1
ATOM 863 C CA . SER A 1 101 ? -8.160 9.207 20.741 1.00 53.34 101 SER A CA 1
ATOM 864 C C . SER A 1 101 ? -9.061 10.363 21.165 1.00 53.34 101 SER A C 1
ATOM 866 O O . SER A 1 101 ? -9.323 11.247 20.358 1.00 53.34 101 SER A O 1
ATOM 868 N N . SER A 1 102 ? -9.521 10.383 22.416 1.00 54.00 102 SER A N 1
ATOM 869 C CA . SER A 1 102 ? -10.320 11.489 22.963 1.00 54.00 102 SER A CA 1
ATOM 870 C C . SER A 1 102 ? -9.501 12.764 23.233 1.00 54.00 102 SER A C 1
ATOM 872 O O . SER A 1 102 ? -10.053 13.776 23.666 1.00 54.00 102 SER A O 1
ATOM 874 N N . ARG A 1 103 ? -8.191 12.741 22.956 1.00 54.72 103 ARG A N 1
ATOM 875 C CA . ARG A 1 103 ? -7.303 13.907 22.927 1.00 54.72 103 ARG A CA 1
ATOM 876 C C . ARG A 1 103 ? -6.961 14.196 21.460 1.00 54.72 103 ARG A C 1
ATOM 878 O O . ARG A 1 103 ? -5.990 13.665 20.939 1.00 54.72 103 ARG A O 1
ATOM 885 N N . GLU A 1 104 ? -7.798 14.960 20.763 1.00 49.38 104 GLU A N 1
ATOM 886 C CA . GLU A 1 104 ? -7.579 15.250 19.337 1.00 49.38 104 GLU A CA 1
ATOM 887 C C . GLU A 1 104 ? -6.429 16.251 19.083 1.00 49.38 104 GLU A C 1
ATOM 889 O O . GLU A 1 104 ? -6.213 17.172 19.870 1.00 49.38 104 GLU A O 1
ATOM 894 N N . GLU A 1 105 ? -5.786 16.071 17.913 1.00 50.84 105 GLU A N 1
ATOM 895 C CA . GLU A 1 105 ? -4.843 16.948 17.177 1.00 50.84 105 GLU A CA 1
ATOM 896 C C . GLU A 1 105 ? -3.323 16.674 17.239 1.00 50.84 105 GLU A C 1
ATOM 898 O O . GLU A 1 105 ? -2.523 17.581 16.999 1.00 50.84 105 GLU A O 1
ATOM 903 N N . ASP A 1 106 ? -2.865 15.432 17.425 1.00 52.62 106 ASP A N 1
ATOM 904 C CA . ASP A 1 106 ? -1.451 15.111 17.176 1.00 52.62 106 ASP A CA 1
ATOM 905 C C . ASP A 1 106 ? -1.215 13.825 16.364 1.00 52.62 106 ASP A C 1
ATOM 907 O O . ASP A 1 106 ? -2.055 12.933 16.231 1.00 52.62 106 ASP A O 1
ATOM 911 N N . SER A 1 107 ? -0.034 13.752 15.742 1.00 59.16 107 SER A N 1
ATOM 912 C CA . SER A 1 107 ? 0.419 12.591 14.966 1.00 59.16 107 SER A CA 1
ATOM 913 C C . SER A 1 107 ? 0.561 11.320 15.809 1.00 59.16 107 SER A C 1
ATOM 915 O O . SER A 1 107 ? 0.714 10.235 15.259 1.00 59.16 107 SER A O 1
ATOM 917 N N . GLU A 1 108 ? 0.555 11.448 17.135 1.00 59.53 108 GLU A N 1
ATOM 918 C CA . GLU A 1 108 ? 0.714 10.339 18.072 1.00 59.53 108 GLU A CA 1
ATOM 919 C C . GLU A 1 108 ? -0.627 9.617 18.288 1.00 59.53 108 GLU A C 1
ATOM 921 O O . GLU A 1 108 ? -0.689 8.388 18.202 1.00 59.53 108 GLU A O 1
ATOM 926 N N . GLY A 1 109 ? -1.730 10.365 18.409 1.00 59.50 109 GLY A N 1
ATOM 927 C CA . GLY A 1 109 ? -3.094 9.826 18.339 1.00 59.50 109 GLY A CA 1
ATOM 928 C C . GLY A 1 109 ? -3.384 9.097 17.017 1.00 59.50 109 GLY A C 1
ATOM 929 O O . GLY A 1 109 ? -4.072 8.075 16.988 1.00 59.50 109 GLY A O 1
ATOM 930 N N . PHE A 1 110 ? -2.797 9.577 15.915 1.00 64.31 110 PHE A N 1
ATOM 931 C CA . PHE A 1 110 ? -2.886 8.937 14.598 1.00 64.31 110 PHE A CA 1
ATOM 932 C C . PHE A 1 110 ? -2.252 7.542 14.587 1.00 64.31 110 PHE A C 1
ATOM 934 O O . PHE A 1 110 ? -2.897 6.572 14.187 1.00 64.31 110 PHE A O 1
ATOM 941 N N . GLU A 1 111 ? -0.982 7.444 14.992 1.00 67.00 111 GLU A N 1
ATOM 942 C CA . GLU A 1 111 ? -0.238 6.179 14.945 1.00 67.00 111 GLU A CA 1
ATOM 943 C C . GLU A 1 111 ? -0.825 5.164 15.932 1.00 67.00 111 GLU A C 1
ATOM 945 O O . GLU A 1 111 ? -1.012 4.004 15.578 1.00 67.00 111 GLU A O 1
ATOM 950 N N . THR A 1 112 ? -1.248 5.606 17.119 1.00 66.44 112 THR A N 1
ATOM 951 C CA . THR A 1 112 ? -1.910 4.727 18.101 1.00 66.44 112 THR A CA 1
ATOM 952 C C . THR A 1 112 ? -3.255 4.179 17.608 1.00 66.44 112 THR A C 1
ATOM 954 O O . THR A 1 112 ? -3.557 3.004 17.830 1.00 66.44 112 THR A O 1
ATOM 957 N N . SER A 1 113 ? -4.050 4.982 16.888 1.00 71.69 113 SER A N 1
ATOM 958 C CA . SER A 1 113 ? -5.286 4.516 16.243 1.00 71.69 113 SER A CA 1
ATOM 959 C C . SER A 1 113 ? -4.998 3.450 15.184 1.00 71.69 113 SER A C 1
ATOM 961 O O . SER A 1 113 ? -5.632 2.390 15.189 1.00 71.69 113 SER A O 1
ATOM 963 N N . VAL A 1 114 ? -4.004 3.687 14.321 1.00 75.94 114 VAL A N 1
ATOM 964 C CA . VAL A 1 114 ? -3.602 2.722 13.291 1.00 75.94 114 VAL A CA 1
ATOM 965 C C . VAL A 1 114 ? -3.069 1.436 13.927 1.00 75.94 114 VAL A C 1
ATOM 967 O O . VAL A 1 114 ? -3.519 0.363 13.544 1.00 75.94 114 VAL A O 1
ATOM 970 N N . ASP A 1 115 ? -2.213 1.500 14.946 1.00 74.88 115 ASP A N 1
ATOM 971 C CA . ASP A 1 115 ? -1.651 0.311 15.609 1.00 74.88 115 ASP A CA 1
ATOM 972 C C . ASP A 1 115 ? -2.723 -0.562 16.287 1.00 74.88 115 ASP A C 1
ATOM 974 O O . ASP A 1 115 ? -2.640 -1.794 16.304 1.00 74.88 115 ASP A O 1
ATOM 978 N N . SER A 1 116 ? -3.785 0.058 16.801 1.00 80.75 116 SER A N 1
ATOM 979 C CA . SER A 1 116 ? -4.881 -0.662 17.452 1.00 80.75 116 SER A CA 1
ATOM 980 C C . SER A 1 116 ? -5.818 -1.394 16.494 1.00 80.75 116 SER A C 1
ATOM 982 O O . SER A 1 116 ? -6.498 -2.343 16.891 1.00 80.75 116 SER A O 1
ATOM 984 N N . ILE A 1 117 ? -5.864 -1.002 15.217 1.00 85.69 117 ILE A N 1
ATOM 985 C CA . ILE A 1 117 ? -6.859 -1.542 14.286 1.00 85.69 117 ILE A CA 1
ATOM 986 C C . ILE A 1 117 ? -6.682 -3.046 14.061 1.00 85.69 117 ILE A C 1
ATOM 988 O O . ILE A 1 117 ? -7.658 -3.778 13.893 1.00 85.69 117 ILE A O 1
ATOM 992 N N . VAL A 1 118 ? -5.440 -3.532 14.126 1.00 85.12 118 VAL A N 1
ATOM 993 C CA . VAL A 1 118 ? -5.127 -4.962 14.034 1.00 85.12 118 VAL A CA 1
ATOM 994 C C . VAL A 1 118 ? -5.782 -5.717 15.190 1.00 85.12 118 VAL A C 1
ATOM 996 O O . VAL A 1 118 ? -6.406 -6.753 14.969 1.00 85.12 118 VAL A O 1
ATOM 999 N N . TYR A 1 119 ? -5.716 -5.174 16.410 1.00 83.56 119 TYR A N 1
ATOM 1000 C CA . TYR A 1 119 ? -6.398 -5.747 17.570 1.00 83.56 119 TYR A CA 1
ATOM 1001 C C . TYR A 1 119 ? -7.912 -5.799 17.364 1.00 83.56 119 TYR A C 1
ATOM 1003 O O . TYR A 1 119 ? -8.529 -6.846 17.576 1.00 83.56 119 TYR A O 1
ATOM 1011 N N . LEU A 1 120 ? -8.499 -4.680 16.928 1.00 84.19 120 LEU A N 1
ATOM 1012 C CA . LEU A 1 120 ? -9.940 -4.562 16.716 1.00 84.19 120 LEU A CA 1
ATOM 1013 C C . LEU A 1 120 ? -10.443 -5.601 15.708 1.00 84.19 120 LEU A C 1
ATOM 1015 O O . LEU A 1 120 ? -11.404 -6.315 15.993 1.00 84.19 120 LEU A O 1
ATOM 1019 N N . MET A 1 121 ? -9.739 -5.757 14.584 1.00 85.88 121 MET A N 1
ATOM 1020 C CA . MET A 1 121 ? -10.090 -6.737 13.553 1.00 85.88 121 MET A CA 1
ATOM 1021 C C . MET A 1 121 ? -9.940 -8.192 14.022 1.00 85.88 121 MET A C 1
ATOM 1023 O O . MET A 1 121 ? -10.662 -9.067 13.548 1.00 85.88 121 MET A O 1
ATOM 1027 N N . MET A 1 122 ? -9.022 -8.476 14.953 1.00 79.94 122 MET A N 1
ATOM 1028 C CA . MET A 1 122 ? -8.735 -9.841 15.414 1.00 79.94 122 MET A CA 1
ATOM 1029 C C . MET A 1 122 ? -9.548 -10.284 16.639 1.00 79.94 122 MET A C 1
ATOM 1031 O O . MET A 1 122 ? -9.725 -11.489 16.830 1.00 79.94 122 MET A O 1
ATOM 1035 N N . ASN A 1 123 ? -10.007 -9.359 17.493 1.00 71.31 123 ASN A N 1
ATOM 1036 C CA . ASN A 1 123 ? -10.573 -9.707 18.804 1.00 71.31 123 ASN A CA 1
ATOM 1037 C C . ASN A 1 123 ? -12.058 -9.353 19.000 1.00 71.31 123 ASN A C 1
ATOM 1039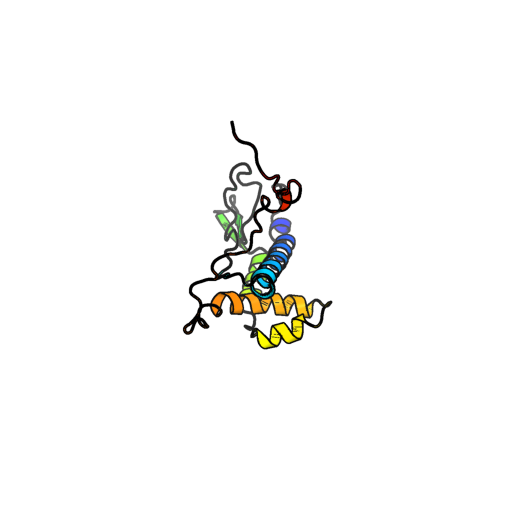 O O . ASN A 1 123 ? -12.668 -9.849 19.949 1.00 71.31 123 ASN A O 1
ATOM 1043 N N . LYS A 1 124 ? -12.684 -8.569 18.106 1.00 62.50 124 LYS A N 1
ATOM 1044 C CA . LYS A 1 124 ? -14.114 -8.210 18.236 1.00 62.50 124 LYS A CA 1
ATOM 1045 C C . LYS A 1 124 ? -15.037 -9.442 18.159 1.00 62.50 124 LYS A C 1
ATOM 1047 O O . LYS A 1 124 ? -16.044 -9.504 18.855 1.00 62.50 124 LYS A O 1
ATOM 1052 N N . SER A 1 125 ? -14.638 -10.500 17.446 1.00 50.09 125 SER A N 1
ATOM 1053 C CA . SER A 1 125 ? -15.422 -11.743 17.314 1.00 50.09 125 SER A CA 1
ATOM 1054 C C . SER A 1 125 ? -15.408 -12.681 18.539 1.00 50.09 125 SER A C 1
ATOM 1056 O O . SER A 1 125 ? -15.919 -13.795 18.443 1.00 50.09 125 SER A O 1
ATOM 1058 N N . ARG A 1 126 ? -14.834 -12.287 19.688 1.00 50.84 126 ARG A N 1
ATOM 1059 C CA . ARG A 1 126 ? -14.850 -13.103 20.924 1.00 50.84 126 ARG A CA 1
ATOM 1060 C C . ARG A 1 126 ? -15.741 -12.562 22.045 1.00 50.84 126 ARG A C 1
ATOM 1062 O O . ARG A 1 126 ? -15.886 -13.244 23.054 1.00 50.84 126 ARG A O 1
ATOM 1069 N N . VAL A 1 127 ? -16.367 -11.398 21.865 1.00 44.47 127 VAL A N 1
ATOM 1070 C CA . VAL A 1 127 ? -17.248 -10.760 22.868 1.00 44.47 127 VAL A CA 1
ATOM 1071 C C . VAL A 1 127 ? -18.729 -10.888 22.482 1.00 44.47 127 VAL A C 1
ATOM 1073 O O . VAL A 1 127 ? -19.529 -10.003 22.744 1.00 44.47 127 VAL A O 1
ATOM 1076 N N . VAL A 1 128 ? -19.120 -12.002 21.859 1.00 43.03 128 VAL A N 1
ATOM 1077 C CA . VAL A 1 128 ? -20.542 -12.353 21.699 1.00 43.03 128 VAL A CA 1
ATOM 1078 C C . VAL A 1 128 ? -20.832 -13.544 22.604 1.00 43.03 128 VAL A C 1
ATOM 1080 O O . VAL A 1 128 ? -20.886 -14.694 22.172 1.00 43.03 128 VAL A O 1
ATOM 1083 N N . GLY A 1 129 ? -20.932 -13.254 23.900 1.00 34.88 129 GLY A N 1
ATOM 1084 C CA . GLY A 1 129 ? -21.676 -14.084 24.835 1.00 34.88 129 GLY A CA 1
ATOM 1085 C C . GLY A 1 129 ? -23.129 -13.627 24.799 1.00 34.88 129 GLY A C 1
ATOM 1086 O O . GLY A 1 129 ? -23.392 -12.474 25.100 1.00 34.88 129 GLY A O 1
ATOM 1087 N N . GLU A 1 130 ? -24.006 -14.528 24.357 1.00 39.62 130 GLU A N 1
ATOM 1088 C CA . GLU A 1 130 ? -25.444 -14.595 24.653 1.00 39.62 130 GLU A CA 1
ATOM 1089 C C . GLU A 1 130 ? -26.189 -13.258 24.826 1.00 39.62 130 GLU A C 1
ATOM 1091 O O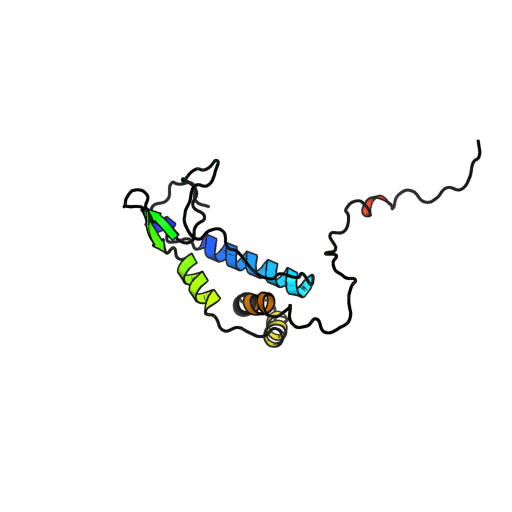 . GLU A 1 130 ? -26.282 -12.745 25.929 1.00 39.62 130 GLU A O 1
ATOM 1096 N N . GLU A 1 131 ? -26.764 -12.779 23.717 1.00 38.88 131 GLU A N 1
ATOM 1097 C CA . GLU A 1 131 ? -27.916 -11.863 23.557 1.00 38.88 131 GLU A CA 1
ATOM 1098 C C . GLU A 1 131 ? -27.583 -10.784 22.523 1.00 38.88 131 GLU A C 1
ATOM 1100 O O . GLU A 1 131 ? -26.938 -9.797 22.832 1.00 38.88 131 GLU A O 1
ATOM 1105 N N . GLU A 1 132 ? -27.979 -11.028 21.270 1.00 39.12 132 GLU A N 1
ATOM 1106 C CA . GLU A 1 132 ? -28.450 -10.045 20.273 1.00 39.12 132 GLU A CA 1
ATOM 1107 C C . GLU A 1 132 ? -28.424 -10.709 18.885 1.00 39.12 132 GLU A C 1
ATOM 1109 O O . GLU A 1 132 ? -27.544 -10.504 18.056 1.00 39.12 132 GLU A O 1
ATOM 1114 N N . LYS A 1 133 ? -29.433 -11.547 18.620 1.00 36.25 133 LYS A N 1
ATOM 1115 C CA . LYS A 1 133 ? -29.824 -11.925 17.255 1.00 36.25 133 LYS A CA 1
ATOM 1116 C C . LYS A 1 133 ? -30.784 -10.870 16.692 1.00 36.25 133 LYS A C 1
ATOM 1118 O O . LYS A 1 133 ? -31.906 -11.233 16.377 1.00 36.25 133 LYS A O 1
ATOM 1123 N N . GLU A 1 134 ? -30.408 -9.590 16.616 1.00 38.78 134 GLU A N 1
ATOM 1124 C CA . GLU A 1 134 ? -31.203 -8.614 15.835 1.00 38.78 134 GLU A CA 1
ATOM 1125 C C . GLU A 1 134 ? -30.539 -7.239 15.611 1.00 38.78 134 GLU A C 1
ATOM 1127 O O . GLU A 1 134 ? -31.192 -6.218 15.781 1.00 38.78 134 GLU A O 1
ATOM 1132 N N . LYS A 1 135 ? -29.255 -7.152 15.227 1.00 36.97 135 LYS A N 1
ATOM 1133 C CA . LYS A 1 135 ? -28.661 -5.861 14.786 1.00 36.97 135 LYS A CA 1
ATOM 1134 C C . LYS A 1 135 ? -27.685 -5.962 13.605 1.00 36.97 135 LYS A C 1
ATOM 1136 O O . LYS A 1 135 ? -26.834 -5.099 13.429 1.00 36.97 135 LYS A O 1
ATOM 1141 N N . ASP A 1 136 ? -27.844 -6.967 12.744 1.00 38.47 136 ASP A N 1
ATOM 1142 C CA . ASP A 1 136 ? -27.084 -7.091 11.485 1.00 38.47 136 ASP A CA 1
ATOM 1143 C C . ASP A 1 136 ? -27.632 -6.169 10.378 1.00 38.47 136 ASP A C 1
ATOM 1145 O O . ASP A 1 136 ? -27.954 -6.604 9.272 1.00 38.47 136 ASP A O 1
ATOM 1149 N N . LEU A 1 137 ? -27.760 -4.874 10.664 1.00 40.00 137 LEU A N 1
ATOM 1150 C CA . LEU A 1 137 ? -28.057 -3.863 9.654 1.00 40.00 137 LEU A CA 1
ATOM 1151 C C . LEU A 1 137 ? -27.142 -2.666 9.888 1.00 40.00 137 LEU A C 1
ATOM 1153 O O . LEU A 1 137 ? -27.389 -1.837 10.759 1.00 40.00 137 LEU A O 1
ATOM 1157 N N . CYS A 1 138 ? -26.091 -2.559 9.072 1.00 38.75 138 CYS A N 1
ATOM 1158 C CA . CYS A 1 138 ? -25.486 -1.264 8.784 1.00 38.75 138 CYS A CA 1
ATOM 1159 C C . CYS A 1 138 ? -26.623 -0.290 8.422 1.00 38.75 138 CYS A C 1
ATOM 1161 O O . CYS A 1 138 ? -27.402 -0.618 7.518 1.00 38.75 138 CYS A O 1
ATOM 1163 N N . PRO A 1 139 ? -26.751 0.884 9.059 1.00 37.56 139 PRO A N 1
ATOM 1164 C CA . PRO A 1 139 ? -27.734 1.867 8.647 1.00 37.56 139 PRO A CA 1
ATOM 1165 C C . PRO A 1 139 ? -27.199 2.563 7.394 1.00 37.56 139 PRO A C 1
ATOM 1167 O O . PRO A 1 139 ? -26.701 3.682 7.431 1.00 37.56 139 PRO A O 1
ATOM 1170 N N . PHE A 1 140 ? -27.292 1.888 6.250 1.00 37.31 140 PHE A N 1
ATOM 1171 C CA . PHE A 1 140 ? -27.415 2.605 4.992 1.00 37.31 140 PHE A CA 1
ATOM 1172 C C . PHE A 1 140 ? -28.845 3.142 4.996 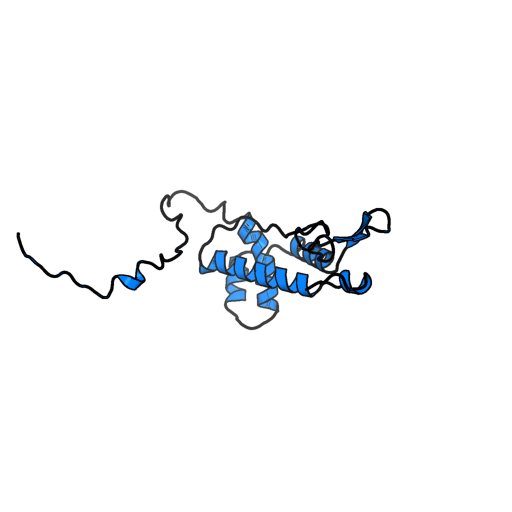1.00 37.31 140 PHE A C 1
ATOM 1174 O O . PHE A 1 140 ? -29.779 2.435 4.615 1.00 37.31 140 PHE A O 1
ATOM 1181 N N . GLU A 1 141 ? -29.036 4.342 5.550 1.00 35.75 141 GLU A N 1
ATOM 1182 C CA . GLU A 1 141 ? -30.323 5.023 5.476 1.00 35.75 141 GLU A CA 1
ATOM 1183 C C . GLU A 1 141 ? -30.770 5.035 4.014 1.00 35.75 141 GLU A C 1
ATOM 1185 O O . GLU A 1 141 ? -30.087 5.502 3.098 1.00 35.75 141 GLU A O 1
ATOM 1190 N N . ASN A 1 142 ? -31.915 4.404 3.805 1.00 32.50 142 ASN A N 1
ATOM 1191 C CA . ASN A 1 142 ? -32.547 4.225 2.523 1.00 32.50 142 ASN A CA 1
ATOM 1192 C C . ASN A 1 142 ? -32.909 5.624 2.004 1.00 32.50 142 ASN A C 1
ATOM 1194 O O . ASN A 1 142 ? -33.789 6.285 2.553 1.00 32.50 142 ASN A O 1
ATOM 1198 N N . LEU A 1 143 ? -32.252 6.091 0.936 1.00 37.69 143 LEU A N 1
ATOM 1199 C CA . LEU A 1 143 ? -32.468 7.424 0.343 1.00 37.69 143 LEU A CA 1
ATOM 1200 C C . LEU A 1 143 ? -33.921 7.656 -0.148 1.00 37.69 143 LEU A C 1
ATOM 1202 O O . LEU A 1 143 ? -34.261 8.742 -0.611 1.00 37.69 143 LEU A O 1
ATOM 1206 N N . ASN A 1 144 ? -34.790 6.647 -0.046 1.00 37.34 144 ASN A N 1
ATOM 1207 C CA . ASN A 1 144 ? -36.213 6.726 -0.358 1.00 37.34 144 ASN A CA 1
ATOM 1208 C C . ASN A 1 144 ? -37.104 7.164 0.819 1.00 37.34 144 ASN A C 1
ATOM 1210 O O . ASN A 1 144 ? -38.246 7.546 0.568 1.00 37.34 144 ASN A O 1
ATOM 1214 N N . ASP A 1 145 ? -36.612 7.202 2.063 1.00 39.56 145 ASP A N 1
ATOM 1215 C CA . ASP A 1 145 ? -37.420 7.668 3.206 1.00 39.56 145 ASP A CA 1
ATOM 1216 C C . ASP A 1 145 ? -37.420 9.204 3.363 1.00 39.56 145 ASP A C 1
ATOM 1218 O O . ASP A 1 145 ? -38.306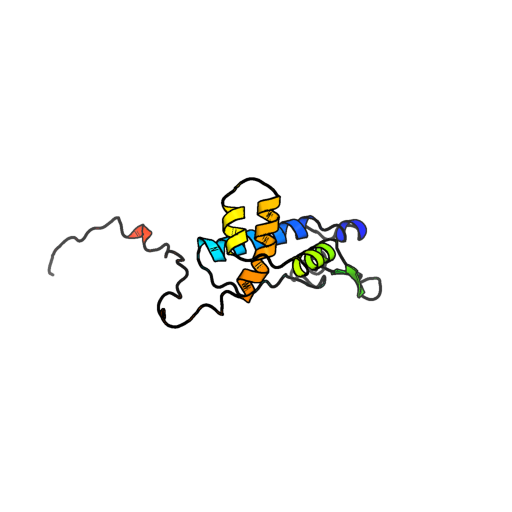 9.770 4.007 1.00 39.56 145 ASP A O 1
ATOM 1222 N N . GLN A 1 146 ? -36.518 9.923 2.680 1.00 38.16 146 GLN A N 1
ATOM 1223 C CA . GLN A 1 146 ? -36.490 11.396 2.666 1.00 38.16 146 GLN A CA 1
ATOM 1224 C C . GLN A 1 146 ? -37.475 12.061 1.682 1.00 38.16 146 GLN A C 1
ATOM 1226 O O . GLN A 1 146 ? -37.582 13.287 1.670 1.00 38.16 146 GLN A O 1
ATOM 1231 N N . LEU A 1 147 ? -38.249 11.299 0.898 1.00 35.84 147 LEU A N 1
ATOM 1232 C CA . LEU A 1 147 ? -39.283 11.848 -0.002 1.00 35.84 147 LEU A CA 1
ATOM 1233 C C . LEU A 1 147 ? -40.731 11.608 0.469 1.00 35.84 147 LEU A C 1
ATOM 1235 O O . LEU A 1 147 ? -41.671 12.061 -0.183 1.00 35.84 147 LEU A O 1
ATOM 1239 N N . GLY A 1 148 ? -40.935 10.980 1.633 1.00 33.47 148 GLY A N 1
ATOM 1240 C CA . GLY A 1 148 ? -42.268 10.734 2.206 1.00 33.47 148 GLY A CA 1
ATOM 1241 C C . GLY A 1 148 ? -42.928 11.936 2.901 1.00 33.47 148 GLY A C 1
ATOM 1242 O O . GLY A 1 148 ? -44.095 11.860 3.276 1.00 33.47 148 GLY A O 1
ATOM 1243 N N . PHE A 1 149 ? -42.225 13.062 3.064 1.00 34.22 149 PHE A N 1
ATOM 1244 C CA . PHE A 1 149 ? -42.678 14.193 3.891 1.00 34.22 149 PHE A CA 1
ATOM 1245 C C . PHE A 1 149 ? -43.521 15.267 3.177 1.00 34.22 149 PHE A C 1
ATOM 1247 O O . PHE A 1 149 ? -43.730 16.342 3.739 1.00 34.22 149 PHE A O 1
ATOM 1254 N N . LEU A 1 150 ? -44.043 15.011 1.968 1.00 34.62 150 LEU A N 1
ATOM 1255 C CA . LEU A 1 150 ? -44.825 16.016 1.224 1.00 34.62 150 LEU A CA 1
ATOM 1256 C C . LEU A 1 150 ? -46.303 15.706 0.964 1.00 34.62 150 LEU A C 1
ATOM 1258 O O . LEU A 1 150 ? -47.005 16.599 0.497 1.00 34.62 150 LEU A O 1
ATOM 1262 N N . PHE A 1 151 ? -46.838 14.536 1.327 1.00 35.66 151 PHE A N 1
ATOM 1263 C CA . PHE A 1 151 ? -48.278 14.285 1.171 1.00 35.66 151 PHE A CA 1
ATOM 1264 C C . PHE A 1 151 ? -48.861 13.529 2.367 1.00 35.66 151 PHE A C 1
ATOM 1266 O O . PHE A 1 151 ? -48.777 12.309 2.465 1.00 35.66 151 PHE A O 1
ATOM 1273 N N . GLY A 1 152 ? -49.464 14.284 3.290 1.00 33.06 152 GLY A N 1
ATOM 1274 C CA . GLY A 1 152 ? -50.275 13.743 4.381 1.00 33.06 152 GLY A CA 1
ATOM 1275 C C . GLY A 1 152 ? -51.572 13.076 3.886 1.00 33.06 152 GLY A C 1
ATOM 1276 O O . GLY A 1 152 ? -52.004 13.316 2.754 1.00 33.06 152 GLY A O 1
ATOM 1277 N N . PRO A 1 153 ? -52.222 12.247 4.723 1.00 33.19 153 PRO A N 1
ATOM 1278 C CA . PRO A 1 153 ? -53.362 11.438 4.313 1.00 33.19 153 PRO A CA 1
ATOM 1279 C C . PRO A 1 153 ? -54.615 12.306 4.129 1.00 33.19 153 PRO A C 1
ATOM 1281 O O . PRO A 1 153 ? -55.158 12.852 5.088 1.00 33.19 153 PRO A O 1
ATOM 1284 N N . GLN A 1 154 ? -55.103 12.410 2.891 1.00 37.47 154 GLN A N 1
ATOM 1285 C CA . GLN A 1 154 ? -56.453 12.895 2.601 1.00 37.47 154 GLN A CA 1
ATOM 1286 C C . GLN A 1 154 ? -57.433 11.721 2.708 1.00 37.47 154 GLN A C 1
ATOM 1288 O O . GLN A 1 154 ? -57.312 10.709 2.017 1.00 37.47 154 GLN A O 1
ATOM 1293 N N . ASN A 1 155 ? -58.399 11.870 3.610 1.00 33.34 155 ASN A N 1
ATOM 1294 C CA . ASN A 1 155 ? -59.525 10.966 3.796 1.00 33.34 155 ASN A CA 1
ATOM 1295 C C . ASN A 1 155 ? -60.496 11.014 2.603 1.00 33.34 155 ASN A C 1
ATOM 1297 O O . ASN A 1 155 ? -60.854 12.089 2.140 1.00 33.34 155 ASN A O 1
ATOM 1301 N N . SER A 1 156 ? -61.030 9.836 2.262 1.00 35.56 156 SER A N 1
ATOM 1302 C CA . SER A 1 156 ? -62.324 9.577 1.607 1.00 35.56 156 SER A CA 1
ATOM 1303 C C . SER A 1 156 ? -62.568 10.158 0.202 1.00 35.56 156 SER A C 1
ATOM 1305 O O . SER A 1 156 ? -62.725 11.362 0.031 1.00 35.56 156 SER A O 1
ATOM 1307 N N . LEU A 1 157 ? -62.818 9.266 -0.763 1.00 31.41 157 LEU A N 1
ATOM 1308 C CA . LEU A 1 157 ? -64.050 9.280 -1.563 1.00 31.41 157 LEU A CA 1
ATOM 1309 C C . LEU A 1 157 ? -64.223 7.945 -2.301 1.00 31.41 157 LEU A C 1
ATOM 1311 O O . LEU A 1 157 ? -63.295 7.421 -2.909 1.00 31.41 157 LEU A O 1
ATOM 1315 N N . ARG A 1 158 ? -65.440 7.403 -2.199 1.00 31.84 158 ARG A N 1
ATOM 1316 C CA . ARG A 1 158 ? -65.964 6.318 -3.035 1.00 31.84 158 ARG A CA 1
ATOM 1317 C C . ARG A 1 158 ? -66.104 6.808 -4.476 1.00 31.84 158 ARG A C 1
ATOM 1319 O O . ARG A 1 158 ? -66.631 7.902 -4.646 1.00 31.84 158 ARG A O 1
ATOM 1326 N N . PHE A 1 159 ? -65.782 5.951 -5.441 1.00 38.59 159 PHE A N 1
ATOM 1327 C CA . PHE A 1 159 ? -66.638 5.589 -6.578 1.00 38.59 159 PHE A CA 1
ATOM 1328 C C . PHE A 1 159 ? -66.323 4.150 -6.986 1.00 38.59 159 PHE A C 1
ATOM 1330 O O . PHE A 1 159 ? -65.127 3.786 -6.943 1.00 38.59 159 PHE A O 1
#

Sequence (159 aa):
YDDGTKSRGQILKDTFRINYHKDHLQQLHKAIIDDGCDVRGYYMWSLLDNFEWEHGYSTRFGLYYVDRENDLKRYPKDSVYWFKQFLNGPVVKSEEVWNASSREEDSEGFETSVDSIVYLMMNKSRVVGEEEKEKDLCPFENLNDQLGFLFGPQNSLRF

InterPro domains:
  IPR001360 Glycoside hydrolase family 1 [PF00232] (10-87)
  IPR001360 Glycoside hydrolase family 1 [PR00131] (14-25)
  IPR001360 Glycoside hydrolase family 1 [PR00131] (36-53)
  IPR001360 Glycoside hydrolase family 1 [PR00131] (60-72)
  IPR001360 Glycoside hydrolase family 1 [PTHR10353] (7-89)
  IPR017853 Glycoside hydrolase superfamily [SSF51445] (12-90)

Organism: Noccaea caerulescens (NCBI:txid107243)

Foldseek 3Di:
DFQLPDDPVVVLAPVVLVVVVLVVLLVVLCCCPVQVDQAQDDQQPDQEFAQDPPSGRRDGRHQWYQDPVPPRDTDGHPVVVVVVCLVVDDQDDPVVLVVLCVDDDDVVNSSSSSSNSNVSNHPVVPPPDDDDPDDPDRPPPDPVVVPPPPDDDDDDDDD